Protein AF-A0A916MP45-F1 (afdb_monomer_lite)

Structure (mmCIF, N/CA/C/O backbone):
data_AF-A0A916MP45-F1
#
_entry.id   AF-A0A916MP45-F1
#
loop_
_atom_site.group_PDB
_atom_site.id
_atom_site.type_symbol
_atom_site.label_atom_id
_atom_site.label_alt_id
_atom_site.label_comp_id
_atom_site.label_asym_id
_atom_site.label_e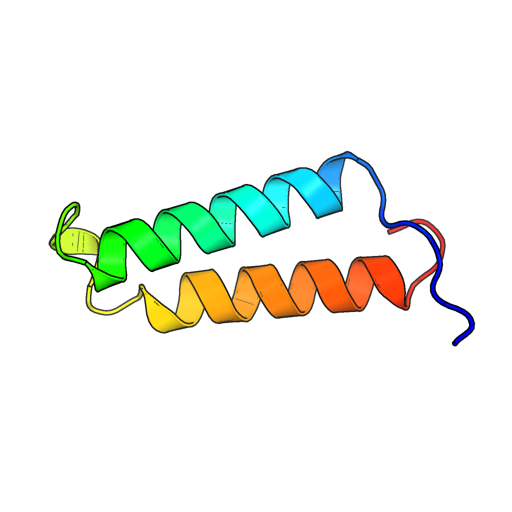ntity_id
_atom_site.label_seq_id
_atom_site.pdbx_PDB_ins_code
_atom_site.Cartn_x
_atom_site.Cartn_y
_atom_site.Cartn_z
_atom_site.occupancy
_atom_site.B_iso_or_equiv
_atom_site.auth_seq_id
_atom_site.auth_comp_id
_atom_site.auth_asym_id
_atom_site.auth_atom_id
_atom_site.pdbx_PDB_model_num
ATOM 1 N N . MET A 1 1 ? -19.113 8.336 5.223 1.00 59.41 1 MET A N 1
ATOM 2 C CA . MET A 1 1 ? -18.533 6.977 5.121 1.00 59.41 1 MET A CA 1
ATOM 3 C C . MET A 1 1 ? -18.197 6.507 6.530 1.00 59.41 1 MET A C 1
ATOM 5 O O . MET A 1 1 ? -17.621 7.291 7.270 1.00 59.41 1 MET A O 1
ATOM 9 N N . LYS A 1 2 ? -18.601 5.296 6.934 1.00 71.56 2 LYS A N 1
ATOM 10 C CA . LYS A 1 2 ? -18.252 4.718 8.247 1.00 71.56 2 LYS A CA 1
ATOM 11 C C . LYS A 1 2 ? -16.977 3.872 8.109 1.00 71.56 2 LYS A C 1
ATOM 13 O O . LYS A 1 2 ? -17.045 2.656 8.226 1.00 71.56 2 LYS A O 1
ATOM 18 N N . LEU A 1 3 ? -15.859 4.507 7.755 1.00 76.75 3 LEU A N 1
ATOM 19 C CA . LEU A 1 3 ? -14.566 3.823 7.670 1.00 76.75 3 LEU A CA 1
ATOM 20 C C . LEU A 1 3 ? -13.951 3.767 9.063 1.00 76.75 3 LEU A C 1
ATOM 22 O O . LEU A 1 3 ? -13.984 4.755 9.800 1.00 76.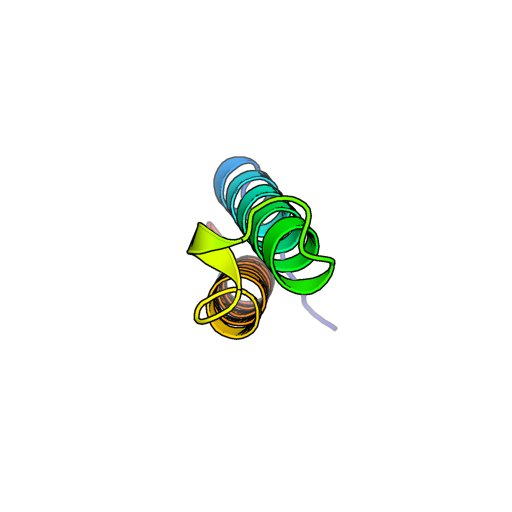75 3 LEU A O 1
ATOM 26 N N . THR A 1 4 ? -13.427 2.605 9.423 1.00 83.12 4 THR A N 1
ATOM 27 C CA . THR A 1 4 ? -12.715 2.417 10.685 1.00 83.12 4 THR A CA 1
ATOM 28 C C . THR A 1 4 ? -11.229 2.633 10.410 1.00 83.12 4 THR A C 1
ATOM 30 O O . THR A 1 4 ? -10.769 2.242 9.339 1.00 83.12 4 THR A O 1
ATOM 33 N N . PRO A 1 5 ? -10.464 3.287 11.298 1.00 86.31 5 PRO A N 1
ATOM 34 C CA . PRO A 1 5 ? -9.024 3.372 11.108 1.00 86.31 5 PRO A CA 1
ATOM 35 C C . PRO A 1 5 ? -8.418 1.957 11.062 1.00 86.31 5 PRO A C 1
ATOM 37 O O . PRO A 1 5 ? -8.730 1.162 11.955 1.00 86.31 5 PRO A O 1
ATOM 40 N N . PRO A 1 6 ? -7.579 1.651 10.053 1.00 89.50 6 PRO A N 1
ATOM 41 C CA . PRO A 1 6 ? -6.901 0.368 9.963 1.00 89.50 6 PRO A CA 1
ATOM 42 C C . PRO A 1 6 ? -5.895 0.229 11.107 1.00 89.50 6 PRO A C 1
ATOM 44 O O . PRO A 1 6 ? -5.386 1.231 11.629 1.00 89.50 6 PRO A O 1
ATOM 47 N N . THR A 1 7 ? -5.546 -0.999 11.480 1.00 91.88 7 THR A N 1
ATOM 48 C CA . THR A 1 7 ? -4.459 -1.215 12.436 1.00 91.88 7 THR A CA 1
ATOM 49 C C . THR A 1 7 ? -3.149 -0.650 11.895 1.00 91.88 7 THR A C 1
ATOM 51 O O . THR A 1 7 ? -2.894 -0.606 10.688 1.00 91.88 7 THR A O 1
ATOM 54 N N . MET A 1 8 ? -2.273 -0.242 12.815 1.00 91.88 8 MET A N 1
ATOM 55 C CA . MET A 1 8 ? -0.960 0.300 12.468 1.00 91.88 8 MET A CA 1
ATOM 56 C C . MET A 1 8 ? -0.161 -0.665 11.578 1.00 91.88 8 MET A C 1
ATOM 58 O O . MET A 1 8 ? 0.505 -0.226 10.644 1.00 91.88 8 MET A O 1
ATOM 62 N N . ILE A 1 9 ? -0.265 -1.974 11.829 1.00 93.06 9 ILE A N 1
ATOM 63 C CA . ILE A 1 9 ? 0.430 -3.001 11.046 1.00 93.06 9 ILE A CA 1
ATOM 64 C C . ILE A 1 9 ? -0.121 -3.052 9.618 1.00 93.06 9 ILE A C 1
ATOM 66 O O . ILE A 1 9 ? 0.658 -2.954 8.671 1.00 93.06 9 ILE A O 1
ATOM 70 N N . VAL A 1 10 ? -1.444 -3.153 9.442 1.00 94.38 10 VAL A N 1
ATOM 71 C CA . VAL A 1 10 ? -2.062 -3.215 8.106 1.00 94.38 10 VAL A CA 1
ATOM 72 C C . VAL A 1 10 ? -1.778 -1.955 7.304 1.00 94.38 10 VAL A C 1
ATOM 74 O O . VAL A 1 10 ? -1.440 -2.052 6.124 1.00 94.38 10 VAL A O 1
ATOM 77 N N . PHE A 1 11 ? -1.830 -0.784 7.938 1.00 94.31 11 PHE A N 1
ATOM 78 C CA . PHE A 1 11 ? -1.482 0.471 7.282 1.00 94.31 11 PHE A CA 1
ATOM 79 C C . PHE A 1 11 ? -0.045 0.449 6.743 1.00 94.31 11 PHE A C 1
ATOM 81 O O . PHE A 1 11 ? 0.167 0.654 5.547 1.00 94.31 11 PHE A O 1
ATOM 88 N N . TRP A 1 12 ? 0.940 0.137 7.589 1.00 96.56 12 TRP A N 1
ATOM 89 C CA . TRP A 1 12 ? 2.346 0.146 7.179 1.00 96.56 12 TRP A CA 1
ATOM 90 C C . TRP A 1 12 ? 2.686 -0.941 6.156 1.00 96.56 12 TRP A C 1
ATOM 92 O O . TRP A 1 12 ? 3.444 -0.672 5.226 1.00 96.56 12 TRP A O 1
ATOM 102 N N . VAL A 1 13 ? 2.095 -2.135 6.264 1.00 95.75 13 VAL A N 1
ATOM 103 C CA . VAL A 1 13 ? 2.267 -3.203 5.264 1.00 95.75 13 VAL A CA 1
ATOM 104 C C . VAL A 1 13 ? 1.700 -2.776 3.910 1.00 95.75 13 VAL A C 1
ATOM 106 O O . VAL A 1 13 ? 2.355 -2.956 2.884 1.00 95.75 13 VAL A O 1
ATOM 109 N N . SER A 1 14 ? 0.520 -2.156 3.898 1.00 96.00 14 SER A N 1
ATOM 110 C CA . SER A 1 14 ? -0.110 -1.655 2.672 1.00 96.00 14 SER A CA 1
ATOM 111 C C . SER A 1 14 ? 0.739 -0.578 1.996 1.00 96.00 14 SER A C 1
ATOM 113 O O . SER A 1 14 ? 0.947 -0.613 0.783 1.00 96.00 14 SER A O 1
ATOM 115 N N . VAL A 1 15 ? 1.278 0.353 2.789 1.00 96.00 15 VAL A N 1
ATOM 116 C CA . VAL A 1 15 ? 2.173 1.416 2.312 1.00 96.00 15 VAL A CA 1
ATOM 117 C C . VAL A 1 15 ? 3.464 0.830 1.738 1.00 96.00 15 VAL A C 1
ATOM 119 O O . VAL A 1 15 ? 3.878 1.226 0.648 1.00 96.00 15 VAL A O 1
ATOM 122 N N . ALA A 1 16 ? 4.075 -0.141 2.420 1.00 96.75 16 ALA A N 1
ATOM 123 C CA . ALA A 1 16 ? 5.284 -0.807 1.942 1.00 96.75 16 ALA A CA 1
ATOM 124 C C . ALA A 1 16 ? 5.047 -1.545 0.614 1.00 96.75 16 ALA A C 1
ATOM 126 O O . ALA A 1 16 ? 5.839 -1.399 -0.315 1.00 96.75 16 ALA A O 1
ATOM 127 N N . LEU A 1 17 ? 3.936 -2.278 0.487 1.00 96.19 17 LEU A N 1
ATOM 128 C CA . LEU A 1 17 ? 3.555 -2.956 -0.757 1.00 96.19 17 LEU A CA 1
ATOM 129 C C . LEU A 1 17 ? 3.335 -1.967 -1.909 1.00 96.19 17 LEU A C 1
ATOM 131 O O . LEU A 1 17 ? 3.823 -2.197 -3.017 1.00 96.19 17 LEU A O 1
ATOM 135 N N . GLY A 1 18 ? 2.674 -0.837 -1.641 1.00 96.25 18 GLY A N 1
ATOM 136 C CA . GLY A 1 18 ? 2.506 0.240 -2.617 1.00 96.25 18 GLY A CA 1
ATOM 137 C C . GLY A 1 18 ? 3.841 0.828 -3.084 1.00 96.25 18 GLY A C 1
ATOM 138 O O . GLY A 1 18 ? 4.055 0.993 -4.284 1.00 96.25 18 GLY A O 1
ATOM 139 N N . LEU A 1 19 ? 4.767 1.080 -2.155 1.00 95.81 19 LEU A N 1
ATOM 140 C CA . LEU A 1 19 ? 6.116 1.571 -2.456 1.00 95.81 19 LEU A CA 1
ATOM 141 C C . LEU A 1 19 ? 6.930 0.571 -3.284 1.00 95.81 19 LEU A C 1
ATOM 143 O O . LEU A 1 19 ? 7.541 0.961 -4.275 1.00 95.81 19 LEU A O 1
ATOM 147 N N . ILE A 1 20 ? 6.913 -0.713 -2.926 1.00 95.19 20 ILE A N 1
ATOM 148 C CA . ILE A 1 20 ? 7.621 -1.772 -3.664 1.00 95.19 20 ILE A CA 1
ATOM 149 C C . ILE A 1 20 ? 7.072 -1.892 -5.087 1.00 95.19 20 ILE A C 1
ATOM 151 O O . ILE A 1 20 ? 7.841 -1.960 -6.048 1.00 95.19 20 ILE A O 1
ATOM 155 N N . GLY A 1 21 ? 5.747 -1.872 -5.234 1.00 94.31 21 GLY A N 1
ATOM 156 C CA . GLY A 1 21 ? 5.104 -1.901 -6.540 1.00 94.31 21 GLY A CA 1
ATOM 157 C C . GLY A 1 21 ? 5.440 -0.673 -7.385 1.00 94.31 21 GLY A C 1
ATOM 158 O O . GLY A 1 21 ? 5.758 -0.813 -8.564 1.00 94.31 21 GLY A O 1
ATOM 159 N N . LEU A 1 22 ? 5.476 0.518 -6.780 1.00 93.88 22 LEU A N 1
ATOM 160 C CA . LEU A 1 22 ? 5.891 1.743 -7.462 1.00 93.88 22 LEU A CA 1
ATOM 161 C C . LEU A 1 22 ? 7.347 1.658 -7.936 1.00 93.88 22 LEU A C 1
ATOM 163 O O . LEU A 1 22 ? 7.610 1.939 -9.102 1.00 93.88 22 LEU A O 1
ATOM 167 N N . LEU A 1 23 ? 8.273 1.222 -7.074 1.00 93.56 23 LEU A N 1
ATOM 168 C CA . LEU A 1 23 ? 9.692 1.043 -7.412 1.00 93.56 23 LEU A CA 1
ATOM 169 C C . LEU A 1 23 ? 9.901 0.017 -8.537 1.00 93.56 23 LEU A C 1
ATOM 171 O O . LEU A 1 23 ? 10.770 0.206 -9.391 1.00 93.56 23 LEU A O 1
ATOM 175 N N . GLY A 1 24 ? 9.090 -1.044 -8.564 1.00 92.12 24 GLY A N 1
ATOM 176 C CA . GLY A 1 24 ? 9.048 -1.993 -9.675 1.00 92.12 24 GLY A CA 1
ATOM 177 C C . GLY A 1 24 ? 8.523 -1.366 -10.971 1.00 92.12 24 GLY A C 1
ATOM 178 O O . GLY A 1 24 ? 9.084 -1.616 -12.034 1.00 92.12 24 GLY A O 1
ATOM 179 N N . ALA A 1 25 ? 7.492 -0.517 -10.895 1.00 91.56 25 ALA A N 1
ATOM 180 C CA . ALA A 1 25 ? 6.879 0.124 -12.061 1.00 91.56 25 ALA A CA 1
ATOM 181 C C . ALA A 1 25 ? 7.791 1.168 -12.722 1.00 91.56 25 ALA A C 1
ATOM 183 O O . ALA A 1 25 ? 7.835 1.254 -13.946 1.00 91.56 25 ALA A O 1
ATOM 184 N N . ILE A 1 26 ? 8.547 1.936 -11.929 1.00 93.06 26 ILE A N 1
ATOM 185 C CA . ILE A 1 26 ? 9.507 2.927 -12.449 1.00 93.06 26 ILE A CA 1
ATOM 186 C C . ILE A 1 26 ? 10.848 2.307 -12.878 1.00 93.06 26 ILE A C 1
ATOM 188 O O . ILE A 1 26 ? 11.764 3.029 -13.261 1.00 93.06 26 ILE A O 1
ATOM 192 N N . GLY A 1 27 ? 10.988 0.980 -12.799 1.00 88.12 27 GLY A N 1
ATOM 193 C CA . GLY A 1 27 ? 12.174 0.264 -13.269 1.00 88.12 27 GLY A CA 1
ATOM 194 C C . GLY A 1 27 ? 13.408 0.384 -12.370 1.00 88.12 27 GLY A C 1
ATOM 195 O O . GLY A 1 27 ? 14.472 -0.092 -12.755 1.00 88.12 27 GLY A O 1
ATOM 196 N N . VAL A 1 28 ? 13.282 0.955 -11.164 1.00 91.31 28 VAL A N 1
ATOM 197 C CA . VAL A 1 28 ? 14.379 0.991 -10.173 1.00 91.31 28 VAL A CA 1
ATOM 198 C C . VAL A 1 28 ? 14.766 -0.428 -9.756 1.00 91.31 28 VAL A C 1
ATOM 200 O O . VAL A 1 28 ? 15.940 -0.713 -9.530 1.00 91.31 28 VAL A O 1
ATOM 203 N N . ILE A 1 29 ? 13.788 -1.338 -9.703 1.00 87.56 29 ILE A N 1
ATOM 204 C CA . ILE A 1 29 ? 14.011 -2.758 -9.426 1.00 87.56 29 ILE A CA 1
ATOM 205 C C . ILE A 1 29 ? 13.457 -3.584 -10.590 1.00 87.56 29 ILE A C 1
ATOM 207 O O . ILE A 1 29 ? 12.294 -3.987 -10.590 1.00 87.56 29 ILE A O 1
ATOM 211 N N . GLY A 1 30 ? 14.306 -3.867 -11.582 1.00 85.38 30 GLY A N 1
ATOM 212 C CA . GLY A 1 30 ? 13.915 -4.593 -12.800 1.00 85.38 30 GLY A CA 1
ATOM 213 C C . GLY A 1 30 ? 13.291 -5.972 -12.545 1.00 85.38 30 GLY A C 1
ATOM 214 O O . GLY A 1 30 ? 12.365 -6.366 -13.247 1.00 85.38 30 GLY A O 1
ATOM 215 N N . ALA A 1 31 ? 13.712 -6.672 -11.485 1.00 87.00 31 ALA A N 1
ATOM 216 C CA . ALA A 1 31 ? 13.139 -7.965 -11.093 1.00 87.00 31 ALA A CA 1
ATOM 217 C C . ALA A 1 31 ? 11.661 -7.888 -10.655 1.00 87.00 31 ALA A C 1
ATOM 219 O O . ALA A 1 31 ? 10.959 -8.897 -10.676 1.00 87.00 31 ALA A O 1
ATOM 220 N N . LEU A 1 32 ? 11.175 -6.705 -10.264 1.00 86.88 32 LEU A N 1
ATOM 221 C CA . LEU A 1 32 ? 9.805 -6.502 -9.787 1.00 86.88 32 LEU A CA 1
ATOM 222 C C . LEU A 1 32 ? 8.858 -5.991 -10.879 1.00 86.88 32 LEU A C 1
ATOM 224 O O . LEU A 1 32 ? 7.657 -5.932 -10.635 1.00 86.88 32 LEU A O 1
ATOM 228 N N . ALA A 1 33 ? 9.348 -5.660 -12.079 1.00 87.06 33 ALA A N 1
ATOM 229 C CA . ALA A 1 33 ? 8.545 -5.025 -13.128 1.00 87.06 33 ALA A CA 1
ATOM 230 C C . ALA A 1 33 ? 7.297 -5.844 -13.520 1.00 87.06 33 ALA A C 1
ATOM 232 O O . ALA A 1 33 ? 6.208 -5.288 -13.644 1.00 87.06 33 ALA A O 1
ATOM 233 N N . GLY A 1 34 ? 7.419 -7.173 -13.626 1.00 91.50 34 GLY A N 1
ATOM 234 C CA . GLY A 1 34 ? 6.289 -8.062 -13.944 1.00 91.50 34 GLY A CA 1
ATOM 235 C C . GLY A 1 34 ? 5.239 -8.184 -12.831 1.00 91.50 34 GLY A C 1
ATOM 236 O O . GLY A 1 34 ? 4.104 -8.580 -13.086 1.00 91.50 34 GLY A O 1
ATOM 237 N N . TYR A 1 35 ? 5.595 -7.813 -11.601 1.00 92.75 35 TYR A N 1
ATOM 238 C CA . TYR A 1 35 ? 4.744 -7.930 -10.414 1.00 92.75 35 TYR A CA 1
ATOM 239 C C . TYR A 1 35 ? 4.339 -6.570 -9.836 1.00 92.75 35 TYR A C 1
ATOM 241 O O . TYR A 1 35 ? 3.533 -6.515 -8.911 1.00 92.75 35 TYR A O 1
ATOM 249 N N . ALA A 1 36 ? 4.870 -5.473 -10.379 1.00 92.75 36 ALA A N 1
ATOM 250 C CA . ALA A 1 36 ? 4.698 -4.114 -9.882 1.00 92.75 36 ALA A CA 1
ATOM 251 C C . ALA A 1 36 ? 3.222 -3.753 -9.669 1.00 92.75 36 ALA A C 1
ATOM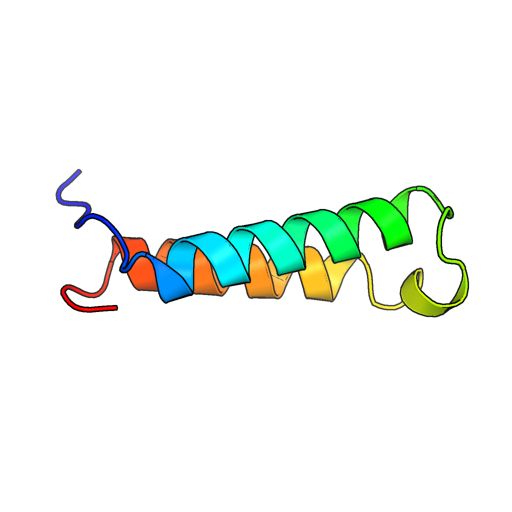 253 O O . ALA A 1 36 ? 2.836 -3.319 -8.584 1.00 92.75 36 ALA A O 1
ATOM 254 N N . PHE A 1 37 ? 2.381 -4.029 -10.671 1.00 92.94 37 PHE A N 1
ATOM 255 C CA . PHE A 1 37 ? 0.934 -3.83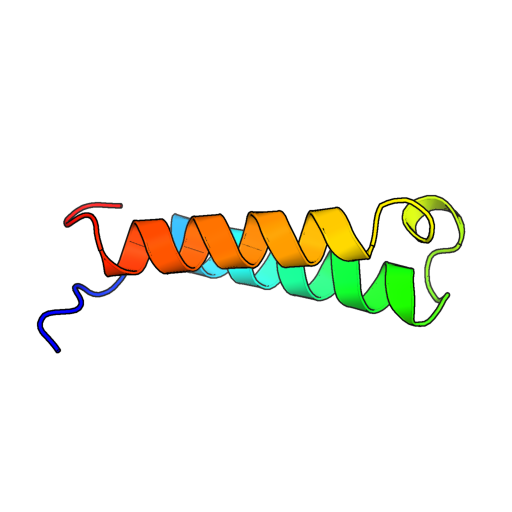8 -10.580 1.00 92.94 37 PHE A CA 1
ATOM 256 C C . PHE A 1 37 ? 0.317 -4.638 -9.427 1.00 92.94 37 PHE A C 1
ATOM 258 O O . PHE A 1 37 ? -0.454 -4.095 -8.642 1.00 92.94 37 PHE A O 1
ATOM 265 N N . TRP A 1 38 ? 0.684 -5.914 -9.294 1.00 94.19 38 TRP A N 1
ATOM 266 C CA . TRP A 1 38 ? 0.134 -6.803 -8.274 1.00 94.19 38 TRP A CA 1
ATOM 267 C C . TRP A 1 38 ? 0.541 -6.397 -6.858 1.00 94.19 38 TRP A C 1
ATOM 269 O O . TRP A 1 38 ? -0.288 -6.471 -5.956 1.00 94.19 38 TRP A O 1
ATOM 279 N N . PHE A 1 39 ? 1.763 -5.901 -6.657 1.00 94.00 39 PHE A N 1
ATOM 280 C CA . PHE A 1 39 ? 2.188 -5.362 -5.363 1.00 94.00 39 PHE A CA 1
ATOM 281 C C . PHE A 1 39 ? 1.354 -4.149 -4.948 1.00 94.00 39 PHE A C 1
ATOM 283 O O . PHE A 1 39 ? 0.843 -4.115 -3.827 1.00 94.00 39 PHE A O 1
ATOM 290 N N . VAL A 1 40 ? 1.144 -3.195 -5.861 1.00 95.38 40 VAL A N 1
ATOM 291 C CA . VAL A 1 40 ? 0.275 -2.039 -5.590 1.00 95.38 40 VAL A CA 1
ATOM 292 C C . VAL A 1 40 ? -1.166 -2.490 -5.355 1.00 95.38 40 VAL A C 1
ATOM 294 O O . VAL A 1 40 ? -1.799 -2.037 -4.404 1.00 95.38 40 VAL A O 1
ATOM 297 N N . PHE A 1 41 ? -1.680 -3.403 -6.183 1.00 97.06 41 PHE A N 1
ATOM 298 C CA . PHE A 1 41 ? -3.051 -3.897 -6.092 1.00 97.06 41 PHE A CA 1
ATOM 299 C C . PHE A 1 41 ? -3.321 -4.600 -4.759 1.00 97.06 41 PHE A C 1
ATOM 301 O O . PHE A 1 41 ? -4.279 -4.255 -4.071 1.00 97.06 41 PHE A O 1
ATOM 308 N N . VAL A 1 42 ? -2.456 -5.532 -4.349 1.00 96.88 42 VAL A N 1
ATOM 309 C CA . VAL A 1 42 ? -2.591 -6.237 -3.067 1.00 96.88 42 VAL A CA 1
ATOM 310 C C . VAL A 1 42 ? -2.460 -5.263 -1.899 1.00 96.88 42 VAL A C 1
ATOM 312 O O . VAL A 1 42 ? -3.271 -5.334 -0.981 1.00 96.88 42 VAL A O 1
ATOM 315 N N . GLY A 1 43 ? -1.512 -4.320 -1.946 1.00 96.25 43 GLY A N 1
ATOM 316 C CA . GLY A 1 43 ? -1.385 -3.274 -0.927 1.00 96.25 43 GLY A CA 1
ATOM 317 C C . GLY A 1 43 ? -2.653 -2.426 -0.790 1.00 96.25 43 GLY A C 1
ATOM 318 O O . GLY A 1 43 ? -3.109 -2.169 0.322 1.00 96.25 43 GLY A O 1
ATOM 319 N N . LEU A 1 44 ? -3.278 -2.055 -1.909 1.00 95.94 44 LEU A N 1
ATOM 320 C CA . LEU A 1 44 ? -4.548 -1.326 -1.913 1.00 95.94 44 LEU A CA 1
ATOM 321 C C . LEU A 1 44 ? -5.699 -2.156 -1.344 1.00 95.94 44 LEU A C 1
ATOM 323 O O . LEU A 1 44 ? -6.471 -1.648 -0.535 1.00 95.94 44 LEU A O 1
ATOM 327 N N . VAL A 1 45 ? -5.810 -3.426 -1.739 1.00 96.38 45 VAL A N 1
ATOM 328 C CA . VAL A 1 45 ? -6.832 -4.337 -1.208 1.00 96.38 45 VAL A CA 1
ATOM 329 C C . VAL A 1 45 ? -6.678 -4.480 0.306 1.00 96.38 45 VAL A C 1
ATOM 331 O O . VAL A 1 45 ? -7.667 -4.366 1.023 1.00 96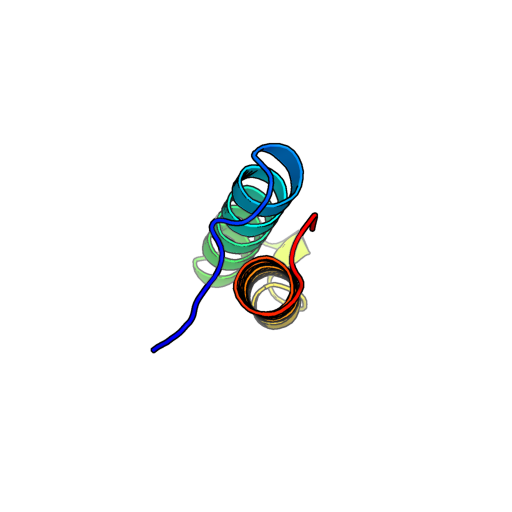.38 45 VAL A O 1
ATOM 334 N N . LEU A 1 46 ? -5.453 -4.652 0.808 1.00 95.19 46 LEU A N 1
ATOM 335 C CA . LEU A 1 46 ? -5.163 -4.752 2.241 1.00 95.19 46 LEU A CA 1
ATOM 336 C C . LEU A 1 46 ? -5.576 -3.481 2.998 1.00 95.19 46 LEU A C 1
ATOM 338 O O . LEU A 1 46 ? -6.233 -3.576 4.035 1.00 95.19 46 LEU A O 1
ATOM 342 N N . LEU A 1 47 ? -5.279 -2.301 2.446 1.00 93.94 47 LEU A N 1
ATOM 343 C CA . LEU A 1 47 ? -5.678 -1.021 3.033 1.00 93.94 47 LEU A CA 1
ATOM 344 C C . LEU A 1 47 ? -7.201 -0.858 3.065 1.00 93.94 47 LEU A C 1
ATOM 346 O O . LEU A 1 47 ? -7.762 -0.448 4.078 1.00 93.94 47 LEU A O 1
ATOM 350 N N . VAL A 1 48 ? -7.879 -1.195 1.966 1.00 93.88 48 VAL A N 1
ATOM 351 C CA . VAL A 1 48 ? -9.344 -1.144 1.874 1.00 93.88 48 VAL A CA 1
ATOM 352 C C . VAL A 1 48 ? -9.977 -2.110 2.871 1.00 93.88 48 VAL A C 1
ATOM 354 O O . VAL A 1 48 ? -10.919 -1.734 3.564 1.00 93.88 48 VAL A O 1
ATOM 357 N N . LEU A 1 49 ? -9.443 -3.324 3.002 1.00 92.06 49 LEU A N 1
ATOM 358 C CA . LEU A 1 49 ? -9.914 -4.289 3.992 1.00 92.06 49 LEU A CA 1
ATOM 359 C C . LEU A 1 49 ? -9.711 -3.776 5.421 1.00 92.06 49 LEU A C 1
ATOM 361 O O . LEU A 1 49 ? -10.642 -3.875 6.214 1.00 92.06 49 LEU A O 1
ATOM 365 N N . GLY A 1 50 ? -8.570 -3.154 5.733 1.00 92.06 50 GLY A N 1
ATOM 366 C CA . GLY A 1 50 ? -8.348 -2.508 7.033 1.00 92.06 50 GLY A CA 1
ATOM 367 C C . GLY A 1 50 ? -9.302 -1.334 7.303 1.00 92.06 50 GLY A C 1
ATOM 368 O O . GLY A 1 50 ? -9.710 -1.104 8.435 1.00 92.06 50 GLY A O 1
ATOM 369 N N . LEU A 1 51 ? -9.730 -0.611 6.264 1.00 92.44 51 LEU A N 1
ATOM 370 C CA . LEU A 1 51 ? -10.700 0.483 6.401 1.00 92.44 51 LEU A CA 1
ATOM 371 C C . LEU A 1 51 ? -12.146 -0.008 6.606 1.00 92.44 51 LEU A C 1
ATOM 373 O O . LEU A 1 51 ? -12.9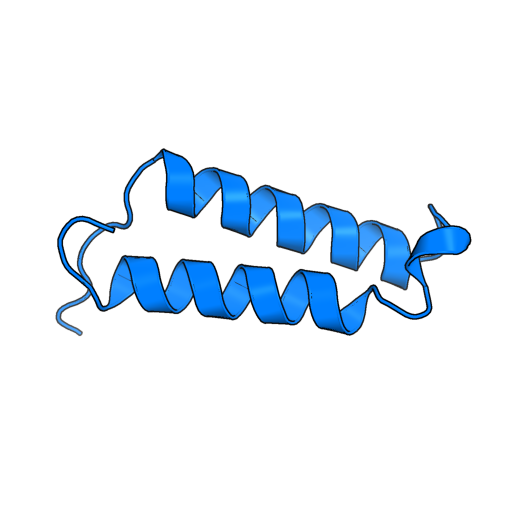60 0.688 7.226 1.00 92.44 51 LEU A O 1
ATOM 377 N N . LEU A 1 52 ? -12.487 -1.180 6.060 1.00 89.75 52 LEU A N 1
ATOM 378 C CA . LEU A 1 52 ? -13.836 -1.755 6.097 1.00 89.75 52 LEU A CA 1
ATOM 379 C C . LEU A 1 52 ? -14.055 -2.701 7.283 1.00 89.75 52 LEU A C 1
ATOM 381 O O . LEU A 1 52 ? -15.168 -2.770 7.809 1.00 89.75 52 LEU A O 1
ATOM 385 N N . ILE A 1 53 ? -13.019 -3.423 7.710 1.00 89.12 53 ILE A N 1
ATOM 386 C CA . ILE A 1 53 ? -13.099 -4.437 8.761 1.00 89.12 53 ILE A CA 1
ATOM 387 C C . ILE A 1 53 ? -12.528 -3.857 10.053 1.00 89.12 53 ILE A C 1
ATOM 389 O O . ILE A 1 53 ? -11.329 -3.656 10.206 1.00 89.12 53 ILE A O 1
ATOM 393 N N . LYS A 1 54 ? -13.407 -3.607 11.024 1.00 77.12 54 LYS A N 1
ATOM 394 C CA . LYS A 1 54 ? -13.007 -3.103 12.340 1.00 77.12 54 LYS A CA 1
ATOM 395 C C . LYS A 1 54 ? -12.092 -4.107 13.049 1.00 77.12 54 LYS A C 1
ATOM 397 O O . LYS A 1 54 ? -12.511 -5.227 13.327 1.00 77.12 54 LYS A O 1
ATOM 402 N N . GLY A 1 55 ? -10.890 -3.662 13.409 1.00 75.25 55 GLY A N 1
ATOM 403 C CA . GLY A 1 55 ? -9.889 -4.483 14.100 1.00 75.25 55 GLY A CA 1
ATOM 404 C C . GLY A 1 55 ? -8.840 -5.109 13.179 1.00 75.25 55 GLY A C 1
ATOM 405 O O . GLY A 1 55 ? -7.966 -5.812 13.681 1.00 75.25 55 GLY A O 1
ATOM 406 N N . MET A 1 56 ? -8.913 -4.834 11.872 1.00 69.44 56 MET A N 1
ATOM 407 C CA . MET A 1 56 ? -7.839 -5.068 10.907 1.00 69.44 56 MET A CA 1
ATOM 408 C C . MET A 1 56 ? -7.084 -3.787 10.613 1.00 69.44 56 MET A C 1
ATOM 410 O O . MET A 1 56 ? -7.667 -2.693 10.704 1.00 69.44 56 MET A O 1
#

Foldseek 3Di:
DQWDAADPVLLVQLVVLLVLLVCLCVCVPVVCVVVSVVSNVVSVVSRVCRRVDPPD

Sequence (56 aa):
MKLTPPTMIVFWVSVALGLIGLLGAIGVIGALAGYAFWFVFVGLVLLVLGLLIKGM

Radius of gyration: 12.48 Å; chains: 1; bounding box: 33×15×28 Å

pLDDT: mean 90.44, std 7.55, range [59.41, 97.06]

Secondary structure (DSSP, 8-state):
--PPPPPHHHHHHHHHHHHHHHHHHTTSSGGGTTTHHHHHHHHHHHHHHHHHSTT-